Protein AF-G9NAD2-F1 (afdb_monomer_lite)

Foldseek 3Di:
DVVLVVVLPFPDKAADPVRPDIDTHHFFQVSVVVSQVVQQQDADPVRDGDHDDDPDDCVVPVDGGPVSNVVVVVVVVVVVVVVVVVVPPPPPDDPDDDDDDDDDDD

pLDDT: mean 71.27, std 12.85, range [36.06, 86.75]

Organism: Hypocrea virens (strain Gv29-8 / FGSC 10586) (NCBI:txid413071)

Secondary structure (DSSP, 8-state):
-HHHHHHT--SEEEE-TTSS-EEEE-SBHHHHHHHHHHHTTPBPTTS-B--------TTT---SBHHHHHHHHHHHHHHHHHHHHHHTS----S------------

Radius of gyration: 29.61 Å; chains: 1; bounding box: 70×34×88 Å

Structure (mmCIF, N/CA/C/O backbone):
data_AF-G9NAD2-F1
#
_entry.id   AF-G9NAD2-F1
#
loop_
_atom_site.group_PDB
_atom_site.id
_atom_site.type_symbol
_atom_site.label_atom_id
_atom_site.label_alt_id
_atom_site.label_comp_id
_atom_site.label_asym_id
_atom_site.label_entity_id
_atom_site.label_seq_id
_atom_site.pdbx_PDB_ins_code
_atom_site.Cartn_x
_atom_site.Cartn_y
_atom_site.Cartn_z
_atom_site.occupancy
_atom_site.B_iso_or_equiv
_atom_site.auth_seq_id
_atom_site.auth_comp_id
_atom_site.auth_asym_id
_atom_site.auth_atom_id
_atom_site.pdbx_PDB_model_num
ATOM 1 N N . MET A 1 1 ? -11.744 -6.048 12.598 1.00 55.09 1 MET A N 1
ATOM 2 C CA . MET A 1 1 ? -10.401 -6.270 12.013 1.00 55.09 1 MET A CA 1
ATOM 3 C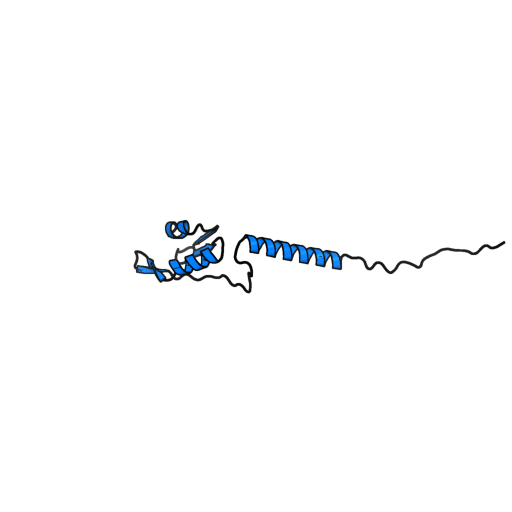 C . MET A 1 1 ? -10.519 -6.788 10.581 1.00 55.09 1 MET A C 1
ATOM 5 O O . MET A 1 1 ? -10.514 -5.943 9.707 1.00 55.09 1 MET A O 1
ATOM 9 N N . PHE A 1 2 ? -10.729 -8.088 10.308 1.00 56.91 2 PHE A N 1
ATOM 10 C CA . PHE A 1 2 ? -10.829 -8.598 8.919 1.00 56.91 2 PHE A CA 1
ATOM 11 C C . PHE A 1 2 ? -11.837 -7.857 8.024 1.00 56.91 2 PHE A C 1
ATOM 13 O O . PHE A 1 2 ? -11.498 -7.542 6.891 1.00 56.91 2 PHE A O 1
ATOM 20 N N . SER A 1 3 ? -13.015 -7.511 8.553 1.00 63.12 3 SER A N 1
ATOM 21 C CA . SER A 1 3 ? -14.047 -6.751 7.833 1.00 63.12 3 SER A CA 1
ATOM 22 C C . SER A 1 3 ? -13.572 -5.401 7.286 1.00 63.12 3 SER A C 1
ATOM 24 O O . SER A 1 3 ? -13.980 -5.034 6.194 1.00 63.12 3 SER A O 1
ATOM 26 N N . LEU A 1 4 ? -12.693 -4.698 8.012 1.00 67.62 4 LEU A N 1
ATOM 27 C CA . LEU A 1 4 ? -12.152 -3.403 7.590 1.00 67.62 4 LEU A CA 1
ATOM 28 C C . LEU A 1 4 ? -11.264 -3.563 6.355 1.00 67.62 4 LEU A C 1
ATOM 30 O O . LEU A 1 4 ? -11.394 -2.834 5.383 1.00 67.6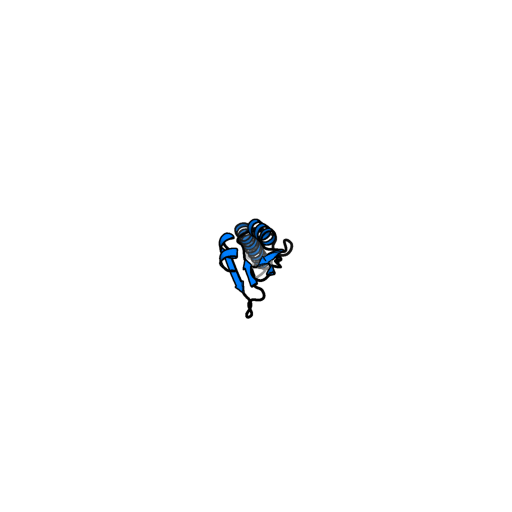2 4 LEU A O 1
ATOM 34 N N . PHE A 1 5 ? -10.385 -4.566 6.368 1.00 67.94 5 PHE A N 1
ATOM 35 C CA . PHE A 1 5 ? -9.514 -4.841 5.229 1.00 67.94 5 PHE A CA 1
ATOM 36 C C . PHE A 1 5 ? -10.306 -5.354 4.020 1.00 67.94 5 PHE A C 1
ATOM 38 O O . PHE A 1 5 ? -9.957 -5.027 2.893 1.00 67.94 5 PHE A O 1
ATOM 45 N N . SER A 1 6 ? -11.379 -6.131 4.224 1.00 68.75 6 SER A N 1
ATOM 46 C CA . SER A 1 6 ? -12.172 -6.721 3.132 1.00 68.75 6 SER A CA 1
ATOM 47 C C . SER A 1 6 ? -12.734 -5.694 2.144 1.00 68.75 6 SER A C 1
ATOM 49 O O . SER A 1 6 ? -12.833 -5.999 0.956 1.00 68.75 6 SER A O 1
ATOM 51 N N . GLU A 1 7 ? -13.060 -4.487 2.608 1.00 72.88 7 GLU A N 1
ATOM 52 C CA . GLU A 1 7 ? -13.597 -3.402 1.778 1.00 72.88 7 GLU A CA 1
ATOM 53 C C . GLU A 1 7 ? -12.564 -2.883 0.754 1.00 72.88 7 GLU A C 1
ATOM 55 O O . GLU A 1 7 ? -12.920 -2.525 -0.367 1.00 72.88 7 GLU A O 1
ATOM 60 N N . HIS A 1 8 ? -11.269 -2.978 1.081 1.00 70.81 8 HIS A N 1
ATOM 61 C CA . HIS A 1 8 ? -10.146 -2.543 0.240 1.00 70.81 8 HIS A CA 1
ATOM 62 C C . HIS A 1 8 ? -9.534 -3.655 -0.636 1.00 70.81 8 HIS A C 1
ATOM 64 O O . HIS A 1 8 ? -8.508 -3.431 -1.274 1.00 70.81 8 HIS A O 1
ATOM 70 N N . ARG A 1 9 ? -10.143 -4.853 -0.681 1.00 75.19 9 ARG A N 1
ATOM 71 C CA . ARG A 1 9 ? -9.718 -6.004 -1.516 1.00 75.19 9 ARG A CA 1
ATOM 72 C C . ARG A 1 9 ? -8.194 -6.285 -1.500 1.00 75.19 9 ARG A C 1
ATOM 74 O O . ARG A 1 9 ? -7.553 -6.248 -2.551 1.00 75.19 9 ARG A O 1
ATOM 81 N N . PRO A 1 10 ? -7.600 -6.584 -0.333 1.00 80.94 10 PRO A N 1
ATOM 82 C CA . PRO A 1 10 ? -6.165 -6.794 -0.207 1.00 80.94 10 PRO A CA 1
ATOM 83 C C . PRO A 1 10 ? -5.684 -8.042 -0.941 1.00 80.94 10 PRO A C 1
ATOM 85 O O . PRO A 1 10 ? -6.283 -9.113 -0.845 1.00 80.94 10 PRO A O 1
ATOM 88 N N . THR A 1 11 ? -4.543 -7.898 -1.610 1.00 82.94 11 THR A N 1
ATOM 89 C CA . THR A 1 11 ? -3.800 -8.977 -2.269 1.00 82.94 11 THR A CA 1
ATOM 90 C C . THR A 1 11 ? -3.222 -9.952 -1.242 1.00 82.94 11 THR A C 1
ATOM 92 O O . THR A 1 11 ? -3.209 -11.160 -1.467 1.00 82.94 11 THR A O 1
ATOM 95 N N . ALA A 1 12 ? -2.767 -9.439 -0.094 1.00 81.44 12 ALA A N 1
ATOM 96 C CA . ALA A 1 12 ? -2.313 -10.243 1.037 1.00 81.44 12 ALA A CA 1
ATOM 97 C C . ALA A 1 12 ? -2.549 -9.514 2.369 1.00 81.44 12 ALA A C 1
ATOM 99 O O . ALA A 1 12 ? -2.554 -8.285 2.429 1.00 81.44 12 ALA A O 1
ATOM 100 N N . VAL A 1 13 ? -2.714 -10.281 3.448 1.00 82.88 13 VAL A N 1
ATOM 101 C CA . VAL A 1 13 ? -2.802 -9.775 4.826 1.00 82.88 13 VAL A CA 1
ATOM 102 C C . VAL A 1 13 ? -1.967 -10.681 5.724 1.00 82.88 13 VAL A C 1
ATOM 104 O O . VAL A 1 13 ? -2.114 -11.902 5.673 1.00 82.88 13 VAL A O 1
ATOM 107 N N . GLY A 1 14 ? -1.128 -10.097 6.576 1.00 81.69 14 GLY A N 1
ATOM 108 C CA . GLY A 1 14 ? -0.424 -10.805 7.643 1.00 81.69 14 GLY A CA 1
ATOM 109 C C . GLY A 1 14 ? -0.601 -10.097 8.983 1.00 81.69 14 GLY A C 1
ATOM 110 O O . GLY A 1 14 ? -0.824 -8.892 9.042 1.00 81.69 14 GLY A O 1
ATOM 111 N N . ILE A 1 15 ? -0.537 -10.851 10.077 1.00 82.19 15 ILE A N 1
ATOM 112 C CA . ILE A 1 15 ? -0.734 -10.345 11.442 1.00 82.19 15 ILE A CA 1
ATOM 113 C C . ILE A 1 15 ? 0.372 -10.937 12.313 1.00 82.19 15 ILE A C 1
ATOM 115 O O . ILE A 1 15 ? 0.662 -12.129 12.200 1.00 82.19 15 ILE A O 1
ATOM 119 N N . SER A 1 16 ? 0.994 -10.136 13.179 1.00 81.81 16 SER A N 1
ATOM 120 C CA . SER A 1 16 ? 2.046 -10.641 14.063 1.00 81.81 16 SER A CA 1
ATOM 121 C C . SER A 1 16 ? 1.485 -11.515 15.189 1.00 81.81 16 SER A C 1
ATOM 123 O O . SER A 1 16 ? 0.365 -11.316 15.678 1.00 81.81 16 SER A O 1
ATOM 125 N N . ASN A 1 17 ? 2.276 -12.495 15.635 1.00 59.59 17 ASN A N 1
ATOM 126 C CA . ASN A 1 17 ? 1.926 -13.326 16.785 1.00 59.59 17 ASN A CA 1
ATOM 127 C C . ASN A 1 17 ? 1.877 -12.455 18.050 1.00 59.59 17 ASN A C 1
ATOM 129 O O . ASN A 1 17 ? 2.905 -12.051 18.586 1.00 59.59 17 ASN A O 1
ATOM 133 N N . GLY A 1 18 ? 0.657 -12.146 18.495 1.00 67.06 18 GLY A N 1
ATOM 134 C CA . GLY A 1 18 ? 0.376 -11.153 19.537 1.00 67.06 18 GLY A CA 1
ATOM 135 C C . GLY A 1 18 ? -0.635 -10.075 19.127 1.00 67.06 18 GLY A C 1
ATOM 136 O O . GLY A 1 18 ? -1.068 -9.318 19.989 1.00 67.06 18 GLY A O 1
ATOM 137 N N . LYS A 1 19 ? -1.047 -10.020 17.848 1.00 66.88 19 LYS A N 1
ATOM 138 C CA . LYS A 1 19 ? -2.107 -9.145 17.295 1.00 66.88 19 LYS A CA 1
ATOM 139 C C . LYS A 1 19 ? -1.899 -7.627 17.458 1.00 66.88 19 LYS A C 1
ATOM 141 O O . LYS A 1 19 ? -2.832 -6.874 17.208 1.00 66.88 19 LYS A O 1
ATOM 146 N N . ARG A 1 20 ? -0.706 -7.163 17.852 1.00 72.06 20 ARG A N 1
ATOM 147 C CA . ARG A 1 20 ? -0.427 -5.725 18.055 1.00 72.06 20 ARG A CA 1
ATOM 148 C C . ARG A 1 20 ? -0.183 -4.946 16.764 1.00 72.06 20 ARG A C 1
ATOM 150 O O . ARG A 1 20 ? -0.325 -3.735 16.769 1.00 72.06 20 ARG A O 1
ATOM 157 N N . TYR A 1 21 ? 0.220 -5.628 15.697 1.00 78.81 21 TYR A N 1
ATOM 158 C CA . TYR A 1 21 ? 0.460 -5.034 14.384 1.00 78.81 21 TYR A CA 1
ATOM 159 C C . TYR A 1 21 ? 0.272 -6.090 13.290 1.00 78.81 21 TYR A C 1
ATOM 161 O O . TYR A 1 21 ? 0.221 -7.297 13.559 1.00 78.81 21 TYR A O 1
ATOM 169 N N . GLY A 1 22 ? 0.161 -5.632 12.051 1.00 82.81 22 GLY A N 1
ATOM 170 C CA . GLY A 1 22 ? 0.031 -6.470 10.870 1.00 82.81 22 GLY A CA 1
ATOM 171 C C . GLY A 1 22 ? 0.351 -5.677 9.612 1.00 82.81 22 GLY A C 1
ATOM 172 O O . GLY A 1 22 ? 0.545 -4.467 9.666 1.00 82.81 22 GLY A O 1
ATOM 173 N N . TRP A 1 23 ? 0.387 -6.380 8.491 1.00 84.94 23 TRP A N 1
ATOM 174 C CA . TRP A 1 23 ? 0.729 -5.855 7.175 1.00 84.94 23 TRP A CA 1
ATOM 175 C C . TRP A 1 23 ? -0.411 -6.157 6.209 1.00 84.94 23 TRP A C 1
ATOM 177 O O . TRP A 1 23 ? -1.024 -7.228 6.270 1.00 84.94 23 TRP A O 1
ATOM 187 N N . VAL A 1 24 ? -0.673 -5.225 5.300 1.00 85.19 24 VAL A N 1
ATOM 188 C CA . VAL A 1 24 ? -1.652 -5.382 4.226 1.00 85.19 24 VAL A CA 1
ATOM 189 C C . VAL A 1 24 ? -0.999 -4.997 2.905 1.00 85.19 24 VAL A C 1
ATOM 191 O O . VAL A 1 24 ? -0.441 -3.912 2.771 1.00 85.19 24 VAL A O 1
ATOM 194 N N . CYS A 1 25 ? -1.052 -5.899 1.930 1.00 83.44 25 CYS A N 1
ATOM 195 C CA . CYS A 1 25 ? -0.617 -5.634 0.565 1.00 83.44 25 CYS A CA 1
ATOM 196 C C . CYS A 1 25 ? -1.854 -5.307 -0.270 1.00 83.44 25 CYS A C 1
ATOM 198 O O . CYS A 1 25 ? -2.809 -6.087 -0.297 1.00 83.44 25 CYS A O 1
ATOM 200 N N . LEU A 1 26 ? -1.835 -4.160 -0.941 1.00 84.56 26 LEU A N 1
ATOM 201 C CA . LEU A 1 26 ? -2.945 -3.633 -1.735 1.00 84.56 26 LEU A CA 1
ATOM 202 C C . LEU A 1 26 ? -2.556 -3.625 -3.225 1.00 84.56 26 LEU A C 1
ATOM 204 O O . LEU A 1 26 ? -1.366 -3.601 -3.534 1.00 84.56 26 LEU A O 1
ATOM 208 N N . PRO A 1 27 ? -3.525 -3.708 -4.156 1.00 80.69 27 PRO A N 1
ATOM 209 C CA . PRO A 1 27 ? -3.241 -4.008 -5.564 1.00 80.69 27 PRO A CA 1
ATOM 210 C C . PRO A 1 27 ? -2.574 -2.869 -6.352 1.00 80.69 27 PRO A C 1
ATOM 212 O O . PRO A 1 27 ? -2.007 -3.125 -7.412 1.00 80.69 27 PRO A O 1
ATOM 215 N N . ASN A 1 28 ? -2.662 -1.627 -5.871 1.00 81.62 28 ASN A N 1
ATOM 216 C CA . ASN A 1 28 ? -2.047 -0.447 -6.479 1.00 81.62 28 ASN A CA 1
ATOM 217 C C . ASN A 1 28 ? -1.851 0.677 -5.444 1.00 81.62 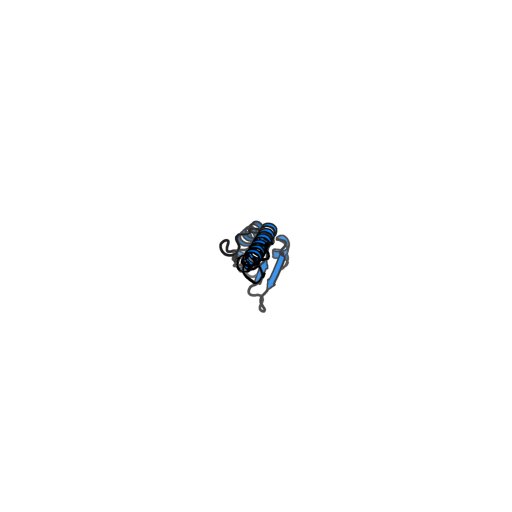28 ASN A C 1
ATOM 219 O O . ASN A 1 28 ? -2.424 0.643 -4.348 1.00 81.62 28 ASN A O 1
ATOM 223 N N . LEU A 1 29 ? -1.056 1.682 -5.818 1.00 81.12 29 LEU A N 1
ATOM 224 C CA . LEU A 1 29 ? -0.716 2.833 -4.982 1.00 81.12 29 LEU A CA 1
ATOM 225 C C . LEU A 1 29 ? -1.947 3.654 -4.564 1.00 81.12 29 LEU A C 1
ATOM 227 O O . LEU A 1 29 ? -2.047 4.038 -3.405 1.00 81.12 29 LEU A O 1
ATOM 231 N N . GLU A 1 30 ? -2.921 3.866 -5.453 1.00 82.94 30 GLU A N 1
ATOM 232 C CA . GLU A 1 30 ? -4.152 4.603 -5.120 1.00 82.94 30 GLU A CA 1
ATOM 233 C C . GLU A 1 30 ? -4.944 3.917 -3.993 1.00 82.94 30 GLU A C 1
ATOM 235 O O . GLU A 1 30 ? -5.413 4.569 -3.058 1.00 82.94 30 GLU A O 1
ATOM 240 N N . THR A 1 31 ? -5.069 2.587 -4.037 1.00 83.25 31 THR A N 1
ATOM 241 C CA . THR A 1 31 ? -5.743 1.824 -2.977 1.00 83.25 31 THR A CA 1
ATOM 242 C C . THR A 1 31 ? -4.943 1.879 -1.675 1.00 83.25 31 THR A C 1
ATOM 244 O O . THR A 1 31 ? -5.544 1.978 -0.606 1.00 83.25 31 THR A O 1
ATOM 247 N N . LEU A 1 32 ? -3.606 1.867 -1.750 1.00 84.44 32 LEU A N 1
ATOM 248 C CA . LEU A 1 32 ? -2.718 2.024 -0.593 1.00 84.44 32 LEU A CA 1
ATOM 249 C C . LEU A 1 32 ? -2.867 3.402 0.067 1.00 84.44 32 LEU A C 1
ATOM 251 O O . LEU A 1 32 ? -3.110 3.474 1.269 1.00 84.44 32 LEU A O 1
ATOM 255 N N . GLU A 1 33 ? -2.787 4.487 -0.702 1.00 84.50 33 GLU A N 1
ATOM 256 C CA . GLU A 1 33 ? -2.947 5.857 -0.201 1.00 84.50 33 GLU A CA 1
ATOM 257 C C . GLU A 1 33 ? -4.338 6.081 0.406 1.00 84.50 33 GLU A C 1
ATOM 259 O O . GLU A 1 33 ? -4.462 6.645 1.496 1.00 84.50 33 GLU A O 1
ATOM 264 N N . ASN A 1 34 ? -5.393 5.593 -0.254 1.00 85.69 34 ASN A N 1
ATOM 265 C CA . ASN A 1 34 ? -6.758 5.674 0.265 1.00 85.69 34 ASN A CA 1
ATOM 266 C C . ASN A 1 34 ? -6.947 4.835 1.539 1.00 85.69 34 ASN A C 1
ATOM 268 O O . ASN A 1 34 ? -7.620 5.290 2.464 1.00 85.69 34 ASN A O 1
ATOM 272 N N . PHE A 1 35 ? -6.327 3.654 1.634 1.00 85.81 35 PHE A N 1
ATOM 273 C CA . PHE A 1 35 ? -6.341 2.841 2.852 1.00 85.81 35 PHE A CA 1
ATOM 274 C C . PHE A 1 35 ? -5.648 3.555 4.019 1.00 85.81 35 PHE A C 1
ATOM 276 O O . PHE A 1 35 ? -6.241 3.694 5.089 1.00 85.81 35 PHE A O 1
ATOM 283 N N . VAL A 1 36 ? -4.430 4.071 3.808 1.00 86.75 36 VAL A N 1
ATOM 284 C CA . VAL A 1 36 ? -3.695 4.831 4.833 1.00 86.75 36 VAL A CA 1
ATOM 285 C C . VAL A 1 36 ? -4.524 6.032 5.287 1.00 86.75 36 VAL A C 1
ATOM 287 O O . VAL A 1 36 ? -4.756 6.184 6.480 1.00 86.75 36 VAL A O 1
ATOM 290 N N . ARG A 1 37 ? -5.063 6.834 4.360 1.00 85.44 37 ARG A N 1
ATOM 291 C CA . ARG A 1 37 ? -5.899 8.003 4.692 1.00 85.44 37 ARG A CA 1
ATOM 292 C C . ARG A 1 37 ? -7.202 7.661 5.417 1.00 85.44 37 ARG A C 1
ATOM 294 O O . ARG A 1 37 ? -7.707 8.512 6.142 1.00 85.44 37 ARG A O 1
ATOM 301 N N . SER A 1 38 ? -7.766 6.472 5.196 1.00 84.50 38 SER A N 1
ATOM 302 C CA . SER A 1 38 ? -9.040 6.065 5.800 1.00 84.50 38 SER A CA 1
ATOM 303 C C . SER A 1 38 ? -8.889 5.364 7.152 1.00 84.50 38 SER A C 1
ATOM 305 O O . SER A 1 38 ? -9.844 5.361 7.926 1.00 84.50 38 SER A O 1
ATOM 307 N N . VAL A 1 39 ? -7.742 4.730 7.418 1.00 82.75 39 VAL A N 1
ATOM 308 C CA . VAL A 1 39 ? -7.529 3.898 8.618 1.00 82.75 39 VAL A CA 1
ATOM 309 C C . VAL A 1 39 ? -6.501 4.500 9.581 1.00 82.75 39 VAL A C 1
ATOM 311 O O . VAL A 1 39 ? -6.591 4.258 10.783 1.00 82.75 39 VAL A O 1
ATOM 314 N N . HIS A 1 40 ? -5.561 5.325 9.108 1.00 85.44 40 HIS A N 1
ATOM 315 C CA . HIS A 1 40 ? -4.662 6.066 9.993 1.00 85.44 40 HIS A CA 1
ATOM 316 C C . HIS A 1 40 ? -5.458 7.040 10.874 1.00 85.44 40 HIS A C 1
ATOM 318 O O . HIS A 1 40 ? -6.234 7.855 10.378 1.00 85.44 40 HIS A O 1
ATOM 324 N N . GLY A 1 41 ? -5.248 6.972 12.187 1.00 82.75 41 GLY A N 1
ATOM 325 C CA . GLY A 1 41 ? -5.979 7.775 13.163 1.00 82.75 41 GLY A CA 1
ATOM 326 C C . GLY A 1 41 ? -7.403 7.281 13.442 1.00 82.75 41 GLY A C 1
ATOM 327 O O . GLY A 1 41 ? -8.123 7.939 14.190 1.00 82.75 41 GLY A O 1
ATOM 328 N N . TRP A 1 42 ? -7.832 6.147 12.873 1.00 83.44 42 TRP A N 1
ATOM 329 C CA . TRP A 1 42 ? -9.168 5.611 13.128 1.00 83.44 42 TRP A CA 1
ATOM 330 C C . TRP A 1 42 ? -9.266 5.024 14.539 1.00 83.44 42 TRP A C 1
ATOM 332 O O . TRP A 1 42 ? -8.373 4.303 14.989 1.00 83.44 42 TRP A O 1
ATOM 342 N N . GLU A 1 43 ? -10.355 5.328 15.242 1.00 83.44 43 GLU A N 1
ATOM 343 C CA . GLU A 1 43 ? -10.576 4.898 16.622 1.00 83.44 43 GLU A CA 1
ATOM 344 C C . GLU A 1 43 ? -11.334 3.562 16.653 1.00 83.44 43 GLU A C 1
ATOM 346 O O . GLU A 1 43 ? -12.410 3.401 16.070 1.00 83.44 43 GLU A O 1
ATOM 351 N N . ALA A 1 44 ? -10.754 2.570 17.322 1.00 79.81 44 ALA A N 1
ATOM 352 C CA . ALA A 1 44 ? -11.362 1.271 17.550 1.00 79.81 44 ALA A CA 1
ATOM 353 C C . ALA A 1 44 ? -12.422 1.335 18.663 1.00 79.81 44 ALA A C 1
ATOM 355 O O . ALA A 1 44 ? -12.390 2.194 19.539 1.00 79.81 44 ALA A O 1
ATOM 356 N N . GLN A 1 45 ? -13.329 0.352 18.691 1.00 77.19 45 GLN A N 1
ATOM 357 C CA . GLN A 1 45 ? -14.372 0.248 19.727 1.00 77.19 45 GLN A CA 1
ATOM 358 C C . GLN A 1 45 ? -13.834 0.086 21.162 1.00 77.19 45 GLN A C 1
ATOM 360 O O . GLN A 1 45 ? -14.597 0.248 22.110 1.00 77.19 45 GLN A O 1
ATOM 365 N N . ASP A 1 46 ? -12.552 -0.248 21.332 1.00 80.12 46 ASP A N 1
ATOM 366 C CA . ASP A 1 46 ? -11.870 -0.336 22.628 1.00 80.12 46 ASP A CA 1
ATOM 367 C C . ASP A 1 46 ? -11.116 0.954 23.022 1.00 80.12 46 ASP A C 1
ATOM 369 O O . ASP A 1 46 ? -10.467 0.981 24.067 1.00 80.12 46 ASP A O 1
ATOM 373 N N . GLY A 1 47 ? -11.214 2.022 22.219 1.00 80.56 47 GLY A N 1
ATOM 374 C CA . GLY A 1 47 ? -10.502 3.288 22.424 1.00 80.56 47 GLY A CA 1
ATOM 375 C C . GLY A 1 47 ? -9.058 3.299 21.909 1.00 80.56 47 GLY A C 1
ATOM 376 O O . GLY A 1 47 ? -8.339 4.270 22.132 1.00 80.56 47 GLY A O 1
ATOM 377 N N . SER A 1 48 ? -8.602 2.240 21.230 1.00 81.25 48 SER A N 1
ATOM 378 C CA . SER A 1 48 ? -7.285 2.224 20.578 1.00 81.25 48 SER A CA 1
ATOM 379 C C . SER A 1 48 ? -7.308 3.021 19.272 1.00 81.25 48 SER A C 1
ATOM 381 O O . SER A 1 48 ? -8.212 2.849 18.457 1.00 81.25 48 SER A O 1
ATOM 383 N N . VAL A 1 49 ? -6.276 3.824 19.012 1.00 84.19 49 VAL A N 1
ATOM 384 C CA . VAL A 1 49 ? -6.095 4.512 17.722 1.00 84.19 49 VAL A CA 1
ATOM 385 C C . VAL A 1 49 ? -5.237 3.647 16.798 1.00 84.19 49 VAL A C 1
ATOM 387 O O . VAL A 1 49 ? -4.194 3.141 17.212 1.00 84.19 49 VAL A O 1
ATOM 390 N N . TRP A 1 50 ? -5.662 3.475 15.545 1.00 83.31 50 TRP A N 1
ATOM 391 C CA . TRP A 1 50 ? -4.893 2.753 14.531 1.00 83.31 50 TRP A CA 1
ATOM 392 C C . TRP A 1 50 ? -3.808 3.647 13.926 1.00 83.31 50 TRP A C 1
ATOM 394 O O . TRP A 1 50 ? -4.099 4.616 13.227 1.00 83.31 50 TRP A O 1
ATOM 404 N N . GLU A 1 51 ? -2.545 3.290 14.143 1.00 83.69 51 GLU A N 1
ATOM 405 C CA . GLU A 1 51 ? -1.416 3.869 13.416 1.00 83.69 51 GLU A CA 1
ATOM 406 C C . GLU A 1 51 ? -1.144 3.025 12.163 1.00 83.69 51 GLU A C 1
ATOM 408 O O . GLU A 1 51 ? -0.878 1.825 12.248 1.00 83.69 51 GLU A O 1
ATOM 413 N N . VAL A 1 52 ? -1.256 3.645 10.987 1.00 85.19 52 VAL A N 1
ATOM 414 C CA . VAL A 1 52 ? -1.028 2.997 9.685 1.00 85.19 52 VAL A CA 1
ATOM 415 C C . VAL A 1 52 ? -0.003 3.801 8.898 1.00 85.19 52 VAL A C 1
ATOM 417 O O . VAL A 1 52 ? -0.131 5.018 8.787 1.00 85.19 52 VAL A O 1
ATOM 420 N N . VAL A 1 53 ? 0.995 3.124 8.333 1.00 83.19 53 VAL A N 1
ATOM 421 C CA . VAL A 1 53 ? 2.073 3.733 7.545 1.00 83.19 53 VAL A CA 1
ATOM 422 C C . VAL A 1 53 ? 2.242 2.949 6.243 1.00 83.19 53 VAL A C 1
ATOM 424 O O . VAL A 1 53 ? 2.095 1.728 6.231 1.00 83.19 53 VAL A O 1
ATOM 427 N N . SER A 1 54 ? 2.530 3.640 5.141 1.00 82.06 54 SER A N 1
ATOM 428 C CA . SER A 1 54 ? 2.908 3.022 3.867 1.00 82.06 54 SER A C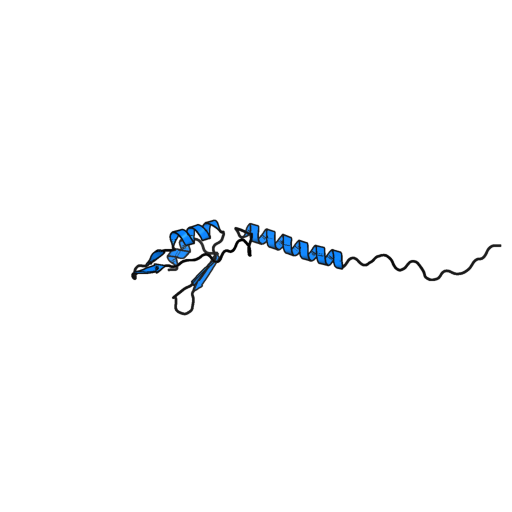A 1
ATOM 429 C C . SER A 1 54 ? 4.421 2.820 3.791 1.00 82.06 54 SER A C 1
ATOM 431 O O . SER A 1 54 ? 5.166 3.793 3.860 1.00 82.06 54 SER A O 1
ATOM 433 N N . GLU A 1 55 ? 4.868 1.588 3.548 1.00 77.19 55 GLU A N 1
ATOM 434 C CA . GLU A 1 55 ? 6.276 1.264 3.239 1.00 77.19 55 GLU A CA 1
ATOM 435 C C . GLU A 1 55 ? 6.611 1.394 1.734 1.00 77.19 55 GLU A C 1
ATOM 437 O O . GLU A 1 55 ? 7.654 0.932 1.282 1.00 77.19 55 GLU A O 1
ATOM 442 N N . TYR A 1 56 ? 5.728 2.001 0.931 1.00 74.38 56 TYR A N 1
ATOM 443 C CA . TYR A 1 56 ? 5.978 2.230 -0.495 1.00 74.38 56 TYR A CA 1
ATOM 444 C C . TYR A 1 56 ? 7.043 3.317 -0.693 1.00 74.38 56 TYR A C 1
ATOM 446 O O . TYR A 1 56 ? 6.800 4.487 -0.392 1.00 74.38 56 TYR A O 1
ATOM 454 N N . ASP A 1 57 ? 8.196 2.925 -1.236 1.00 73.94 57 ASP A N 1
ATOM 455 C CA . ASP A 1 57 ? 9.269 3.831 -1.645 1.00 73.94 57 ASP A CA 1
ATOM 456 C C . ASP A 1 57 ? 9.401 3.840 -3.185 1.00 73.94 57 ASP A C 1
ATOM 458 O O . ASP A 1 57 ? 9.861 2.846 -3.761 1.00 73.94 57 ASP A O 1
ATOM 462 N N . PRO A 1 58 ? 9.050 4.950 -3.869 1.00 69.25 58 PRO A N 1
ATOM 463 C CA . PRO A 1 58 ? 9.148 5.056 -5.324 1.00 69.25 58 PRO A CA 1
ATOM 464 C C . PRO A 1 58 ? 10.591 5.047 -5.861 1.00 69.25 58 PRO A C 1
ATOM 466 O O . PRO A 1 58 ? 10.780 4.885 -7.065 1.00 69.25 58 PRO A O 1
ATOM 469 N N . PHE A 1 59 ? 11.614 5.222 -5.013 1.00 70.62 59 PHE A N 1
ATOM 470 C CA . PHE A 1 59 ? 13.020 5.078 -5.412 1.00 70.62 59 PHE A CA 1
ATOM 471 C C . PHE A 1 59 ? 13.487 3.617 -5.432 1.00 70.62 59 PHE A C 1
ATOM 473 O O . PHE A 1 59 ? 14.467 3.305 -6.107 1.00 70.62 59 PHE A O 1
ATOM 480 N N . VAL A 1 60 ? 12.801 2.730 -4.704 1.00 67.62 60 VAL A N 1
ATOM 481 C CA . VAL A 1 60 ? 13.087 1.285 -4.658 1.00 67.62 60 VAL A CA 1
ATOM 482 C C . VAL A 1 60 ? 12.162 0.518 -5.602 1.00 67.62 60 VAL A C 1
ATOM 484 O O . VAL A 1 60 ? 12.593 -0.436 -6.245 1.00 67.62 60 VAL A O 1
ATOM 487 N N . VAL A 1 61 ? 10.900 0.943 -5.712 1.00 66.31 61 VAL A N 1
ATOM 488 C CA . VAL A 1 61 ? 9.904 0.371 -6.622 1.00 66.31 61 VAL A CA 1
ATOM 489 C C . VAL A 1 61 ? 9.263 1.509 -7.426 1.00 66.31 61 VAL A C 1
ATOM 491 O O . VAL A 1 61 ? 8.325 2.136 -6.941 1.00 66.31 61 VAL A O 1
ATOM 494 N N . PRO A 1 62 ? 9.730 1.794 -8.658 1.00 66.50 62 PRO A N 1
ATOM 495 C CA . PRO A 1 62 ? 9.191 2.888 -9.475 1.00 66.50 62 PRO A CA 1
ATOM 496 C C . PRO A 1 62 ? 7.780 2.614 -10.028 1.00 66.50 62 PRO A C 1
ATOM 498 O O . PRO A 1 62 ? 7.157 3.513 -10.591 1.00 66.50 62 PRO A O 1
ATOM 501 N N . ALA A 1 63 ? 7.280 1.386 -9.871 1.00 68.75 63 ALA A N 1
ATOM 502 C CA . ALA A 1 63 ? 5.998 0.918 -10.379 1.00 68.75 63 ALA A CA 1
ATOM 503 C C . ALA A 1 63 ? 4.848 1.113 -9.375 1.00 68.75 63 ALA A C 1
ATOM 505 O O . ALA A 1 63 ? 4.926 0.711 -8.213 1.00 68.75 63 ALA A O 1
ATOM 506 N N . ARG A 1 64 ? 3.746 1.684 -9.85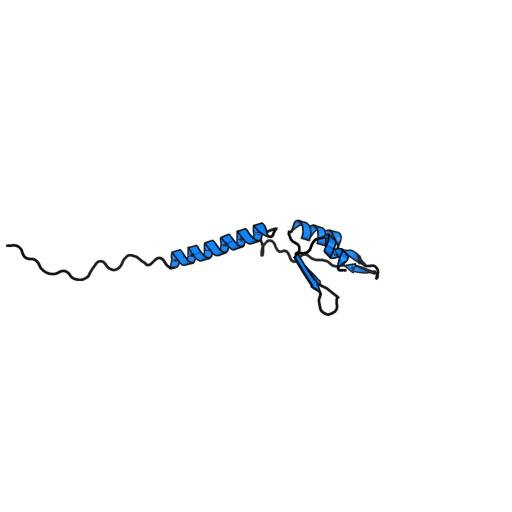9 1.00 69.81 64 ARG A N 1
ATOM 507 C CA . ARG A 1 64 ? 2.593 2.158 -9.077 1.00 69.81 64 ARG A CA 1
ATOM 508 C C . ARG A 1 64 ? 1.477 1.118 -8.970 1.00 69.81 64 ARG A C 1
ATOM 510 O O . ARG A 1 64 ? 0.602 1.238 -8.108 1.00 69.81 64 ARG A O 1
ATOM 517 N N . ASP A 1 65 ? 1.499 0.105 -9.829 1.00 69.56 65 ASP A N 1
ATOM 518 C CA . ASP A 1 65 ? 0.593 -1.041 -9.812 1.00 69.56 65 ASP A CA 1
ATOM 519 C C . ASP A 1 65 ? 1.287 -2.339 -10.270 1.00 69.56 65 ASP A C 1
ATOM 521 O O . ASP A 1 65 ? 2.481 -2.373 -10.576 1.00 69.56 65 ASP A O 1
ATOM 525 N N . TRP A 1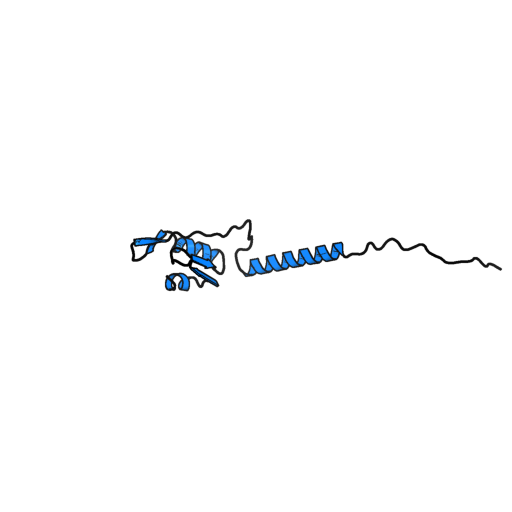 66 ? 0.531 -3.439 -10.268 1.00 67.56 66 TRP A N 1
ATOM 526 C CA . TRP A 1 66 ? 1.029 -4.766 -10.635 1.00 67.56 66 TRP A CA 1
ATOM 527 C C . TRP A 1 66 ? 1.400 -4.920 -12.123 1.00 67.56 66 TRP A C 1
ATOM 529 O O . TRP A 1 66 ? 2.209 -5.782 -12.468 1.00 67.56 66 TRP A O 1
ATOM 539 N N . GLU A 1 67 ? 0.821 -4.114 -13.013 1.00 71.69 67 GLU A N 1
ATOM 540 C CA . GLU A 1 67 ? 1.098 -4.166 -14.449 1.00 71.69 67 GLU A CA 1
ATOM 541 C C . GLU A 1 67 ? 2.386 -3.401 -14.778 1.00 71.69 67 GLU A C 1
ATOM 543 O O . GLU A 1 67 ? 3.257 -3.955 -15.450 1.00 71.69 67 GLU A O 1
ATOM 548 N N . GLU A 1 68 ? 2.579 -2.211 -14.196 1.00 73.81 68 GLU A N 1
ATOM 549 C CA . GLU A 1 68 ? 3.863 -1.494 -14.219 1.00 73.81 68 GLU A CA 1
ATOM 550 C C . GLU A 1 68 ? 4.992 -2.331 -13.580 1.00 73.81 68 GLU A C 1
ATOM 552 O O . GLU A 1 68 ? 6.099 -2.383 -14.115 1.00 73.81 68 GLU A O 1
ATOM 557 N N . LEU A 1 69 ? 4.713 -3.048 -12.479 1.00 71.94 69 LEU A N 1
ATOM 558 C CA . LEU A 1 69 ? 5.678 -3.946 -11.823 1.00 71.94 69 LEU A CA 1
ATOM 559 C C . LEU A 1 69 ? 6.130 -5.084 -12.745 1.00 71.94 69 LEU A C 1
ATOM 561 O O . LEU A 1 69 ? 7.320 -5.398 -12.799 1.00 71.94 69 LEU A O 1
ATOM 565 N N . ARG A 1 70 ? 5.186 -5.711 -13.460 1.00 73.81 70 ARG A N 1
ATOM 566 C CA . ARG A 1 70 ? 5.495 -6.794 -14.402 1.00 73.81 70 ARG A CA 1
ATOM 567 C C . ARG A 1 70 ? 6.310 -6.273 -15.585 1.00 73.81 70 ARG A C 1
ATOM 569 O O . ARG A 1 70 ? 7.292 -6.911 -15.948 1.00 73.81 70 ARG A O 1
ATOM 576 N N . LEU A 1 71 ? 5.938 -5.120 -16.145 1.00 77.62 71 LEU A N 1
ATOM 577 C CA . LEU A 1 71 ? 6.664 -4.499 -17.256 1.00 77.62 71 LEU A CA 1
ATOM 578 C C . LEU A 1 71 ? 8.111 -4.169 -16.867 1.00 77.62 71 LEU A C 1
ATOM 580 O O . LEU A 1 71 ? 9.026 -4.551 -17.589 1.00 77.62 71 LEU A O 1
ATOM 584 N N . HIS A 1 72 ? 8.336 -3.570 -15.693 1.00 71.94 72 HIS A N 1
ATOM 585 C CA . HIS A 1 72 ? 9.691 -3.310 -15.195 1.00 71.94 72 HIS A CA 1
ATOM 586 C C . HIS A 1 72 ? 10.524 -4.593 -15.029 1.00 71.94 72 HIS A C 1
ATOM 588 O O . HIS A 1 72 ? 11.688 -4.617 -15.422 1.00 71.94 72 HIS A O 1
ATOM 594 N N . GLN A 1 73 ? 9.941 -5.675 -14.499 1.00 74.31 73 GLN A N 1
ATOM 595 C CA . GLN A 1 73 ? 10.642 -6.961 -14.370 1.00 74.31 73 GLN A CA 1
ATOM 596 C C . GLN A 1 73 ? 10.953 -7.599 -15.733 1.00 74.31 73 GLN A C 1
ATOM 598 O O . GLN A 1 73 ? 12.029 -8.165 -15.913 1.00 74.31 73 GLN A O 1
ATOM 603 N N . GLU A 1 74 ? 10.039 -7.505 -16.703 1.00 76.19 74 GLU A N 1
ATOM 604 C CA . GLU A 1 74 ? 10.265 -7.977 -18.074 1.00 76.19 74 GLU A CA 1
ATOM 605 C C . GLU A 1 74 ? 11.384 -7.175 -18.769 1.00 76.19 74 GLU A C 1
ATOM 607 O O . GLU A 1 74 ? 12.238 -7.771 -19.429 1.00 76.19 74 GLU A O 1
ATOM 612 N N . GLU A 1 75 ? 11.445 -5.854 -18.566 1.00 76.56 75 GLU A N 1
ATOM 613 C CA . GLU A 1 75 ? 12.520 -4.990 -19.076 1.00 76.56 75 GLU A CA 1
ATOM 614 C C . GLU A 1 75 ? 13.886 -5.291 -18.434 1.00 76.56 75 GLU A C 1
ATOM 616 O O . GLU A 1 75 ? 14.878 -5.415 -19.159 1.00 76.56 75 GLU A O 1
ATOM 621 N N . GLU A 1 76 ? 13.961 -5.470 -17.109 1.00 75.56 76 GLU A N 1
ATOM 622 C CA . GLU A 1 76 ? 15.213 -5.836 -16.424 1.00 75.56 76 GLU A CA 1
ATOM 623 C C . GLU A 1 76 ? 15.731 -7.213 -16.863 1.00 75.56 76 GLU A C 1
ATOM 625 O O . GLU A 1 76 ? 16.917 -7.359 -17.174 1.00 75.56 76 GLU A O 1
ATOM 630 N N . LEU A 1 77 ? 14.849 -8.217 -16.957 1.00 73.69 77 LEU A N 1
ATOM 631 C CA . LEU A 1 77 ? 15.209 -9.553 -17.442 1.00 73.69 77 LEU A CA 1
ATOM 632 C C . LEU A 1 77 ? 15.716 -9.509 -18.890 1.00 73.69 77 LEU A C 1
ATOM 634 O O . LEU A 1 77 ? 16.717 -10.154 -19.211 1.00 73.69 77 LEU A O 1
ATOM 638 N N . GLN A 1 78 ? 15.065 -8.729 -19.759 1.00 75.62 78 GLN A N 1
ATOM 639 C CA . GLN A 1 78 ? 15.484 -8.562 -21.151 1.00 75.62 78 GLN A CA 1
ATOM 640 C C . GLN A 1 78 ? 16.842 -7.847 -21.256 1.00 75.62 78 GLN A C 1
ATOM 642 O O . GLN A 1 78 ? 17.683 -8.252 -22.064 1.00 75.62 78 GLN A O 1
ATOM 647 N N . ALA A 1 79 ? 17.092 -6.834 -20.420 1.00 74.44 79 ALA A N 1
ATOM 648 C CA . ALA A 1 79 ? 18.375 -6.139 -20.351 1.00 74.44 79 ALA A CA 1
ATOM 649 C C . ALA A 1 79 ? 19.514 -7.063 -19.879 1.00 74.44 79 ALA A C 1
ATOM 651 O O . ALA A 1 79 ? 20.581 -7.082 -20.498 1.00 74.44 79 ALA A O 1
ATOM 652 N N . GLU A 1 80 ? 19.283 -7.879 -18.844 1.00 74.75 80 GLU A N 1
ATOM 653 C CA . GLU A 1 80 ? 20.267 -8.850 -18.345 1.00 74.75 80 GLU A CA 1
ATOM 654 C C . GLU A 1 80 ? 20.592 -9.924 -19.406 1.00 74.75 80 GLU A C 1
ATOM 656 O O . GLU A 1 80 ? 21.751 -10.309 -19.594 1.00 74.75 80 GLU A O 1
ATOM 661 N N . ASP A 1 81 ? 19.583 -10.397 -20.145 1.00 69.75 81 ASP A N 1
ATOM 662 C CA . ASP A 1 81 ? 19.764 -11.372 -21.225 1.00 69.75 81 ASP A CA 1
ATOM 663 C C . ASP A 1 81 ? 20.499 -10.789 -22.440 1.00 69.75 81 ASP A C 1
ATOM 665 O O . ASP A 1 81 ? 21.346 -11.470 -23.035 1.00 69.75 81 ASP A O 1
ATOM 669 N N . ASP A 1 82 ? 20.244 -9.530 -22.800 1.00 72.25 82 ASP A N 1
ATOM 670 C CA . ASP A 1 82 ? 20.985 -8.858 -23.867 1.00 72.25 82 ASP A CA 1
ATOM 671 C C . ASP A 1 82 ? 22.424 -8.510 -23.455 1.00 72.25 82 ASP A C 1
ATOM 673 O O . ASP A 1 82 ? 23.335 -8.683 -24.273 1.00 72.25 82 ASP A O 1
ATOM 677 N N . GLU A 1 83 ? 22.693 -8.173 -22.188 1.00 72.31 83 GLU A N 1
ATOM 678 C CA . GLU A 1 83 ? 24.068 -8.052 -21.687 1.00 72.31 83 GLU A CA 1
ATOM 679 C C . GLU A 1 83 ? 24.807 -9.401 -21.766 1.00 72.31 83 GLU A C 1
ATOM 681 O O . GLU A 1 83 ? 25.891 -9.491 -22.358 1.00 72.31 83 GLU A O 1
ATOM 686 N N . LYS A 1 84 ? 24.188 -10.492 -21.286 1.00 73.00 84 LYS A N 1
ATOM 687 C CA . LYS A 1 84 ? 24.728 -11.860 -21.421 1.00 73.00 84 LYS A CA 1
ATOM 688 C C . LYS A 1 84 ? 24.991 -12.221 -22.886 1.00 73.00 84 LYS A C 1
ATOM 690 O O . LYS A 1 84 ? 25.998 -12.868 -23.185 1.00 73.00 84 LYS A O 1
ATOM 695 N N . ARG A 1 85 ? 24.131 -11.811 -23.828 1.00 69.06 85 ARG A N 1
ATOM 696 C CA . ARG A 1 85 ? 24.344 -12.012 -25.277 1.00 69.06 85 ARG A CA 1
ATOM 697 C C . ARG A 1 85 ? 25.519 -11.196 -25.813 1.00 69.06 85 ARG A C 1
ATOM 699 O O . ARG A 1 85 ? 26.259 -11.719 -26.648 1.00 69.06 85 ARG A O 1
ATOM 706 N N . MET A 1 86 ? 25.732 -9.964 -25.345 1.00 65.75 86 MET A N 1
ATOM 707 C CA . MET A 1 86 ? 26.904 -9.166 -25.725 1.00 65.75 86 MET A CA 1
ATOM 708 C C . MET A 1 86 ? 28.203 -9.783 -25.197 1.00 65.75 86 MET A C 1
ATOM 710 O O . MET A 1 86 ? 29.145 -9.940 -25.975 1.00 65.75 86 MET A O 1
ATOM 714 N N . GLN A 1 87 ? 28.233 -10.228 -23.936 1.00 62.94 87 GLN A N 1
ATOM 715 C CA . GLN A 1 87 ? 29.386 -10.926 -23.352 1.00 62.94 87 GLN A CA 1
ATOM 716 C C . GLN A 1 87 ? 29.678 -12.273 -24.048 1.00 62.94 87 GLN A C 1
ATOM 718 O O . GLN A 1 87 ? 30.835 -12.664 -24.197 1.00 62.94 87 GLN A O 1
ATOM 723 N N . ARG A 1 88 ? 28.641 -12.976 -24.530 1.00 60.09 88 ARG A N 1
ATOM 724 C CA . ARG A 1 88 ? 28.767 -14.251 -25.265 1.00 60.09 88 ARG A CA 1
ATOM 725 C C . ARG A 1 88 ? 29.203 -14.115 -26.725 1.00 60.09 88 ARG A C 1
ATOM 727 O O . ARG A 1 88 ? 29.461 -15.147 -27.343 1.00 60.09 88 ARG A O 1
ATOM 734 N N . ARG A 1 89 ? 29.302 -12.909 -27.305 1.00 59.38 89 ARG A N 1
ATOM 735 C CA . ARG A 1 89 ? 29.828 -12.744 -28.674 1.00 59.38 89 ARG A CA 1
ATOM 736 C C . ARG A 1 89 ? 31.307 -13.152 -28.705 1.00 59.38 89 ARG A C 1
ATOM 738 O O . ARG A 1 89 ? 32.138 -12.431 -28.149 1.00 59.38 89 ARG A O 1
ATOM 745 N N . PRO A 1 90 ? 31.688 -14.255 -29.381 1.00 57.16 90 PRO A N 1
ATOM 746 C CA . PRO A 1 90 ? 33.090 -14.613 -29.498 1.00 57.16 90 PRO A CA 1
ATOM 747 C C . PRO A 1 90 ? 33.808 -13.525 -30.291 1.00 57.16 90 PRO A C 1
ATOM 749 O O . PRO A 1 90 ? 33.279 -12.986 -31.266 1.00 57.16 90 PRO A O 1
ATOM 752 N N . LYS A 1 91 ? 35.045 -13.225 -29.901 1.00 55.25 91 LYS A N 1
ATOM 753 C CA . LYS A 1 91 ? 35.913 -12.288 -30.614 1.00 55.25 91 LYS A CA 1
ATOM 754 C C . LYS A 1 91 ? 36.333 -12.908 -31.954 1.00 55.25 91 LYS A C 1
ATOM 756 O O . LYS A 1 91 ? 37.409 -13.492 -32.060 1.00 55.25 91 LYS A O 1
ATOM 761 N N . THR A 1 92 ? 35.480 -12.806 -32.977 1.00 53.78 92 THR A N 1
ATOM 762 C CA . THR A 1 92 ? 35.706 -13.341 -34.334 1.00 53.78 92 THR A CA 1
ATOM 763 C C . THR A 1 92 ? 36.810 -12.563 -35.056 1.00 53.78 92 THR A C 1
ATOM 765 O O . THR A 1 92 ? 36.544 -11.781 -35.963 1.00 53.78 92 THR A O 1
ATOM 768 N N . ARG A 1 93 ? 38.063 -12.743 -34.616 1.00 50.47 93 ARG A N 1
ATOM 769 C CA . ARG A 1 93 ? 39.307 -12.279 -35.256 1.00 50.47 93 ARG A CA 1
ATOM 770 C C . ARG A 1 93 ? 40.534 -12.849 -34.525 1.00 50.47 93 ARG A C 1
ATOM 772 O O . ARG A 1 93 ? 41.149 -12.148 -33.732 1.00 50.47 93 ARG A O 1
ATOM 779 N N . ALA A 1 94 ? 40.883 -14.111 -34.804 1.00 50.97 94 ALA A N 1
ATOM 780 C CA . ALA A 1 94 ? 42.243 -14.661 -34.631 1.00 50.97 94 ALA A CA 1
ATOM 781 C C . ALA A 1 94 ? 42.385 -16.100 -35.187 1.00 50.97 94 ALA A C 1
ATOM 783 O O . ALA A 1 94 ? 42.804 -17.003 -34.466 1.00 50.97 94 ALA A O 1
ATOM 784 N N . ARG A 1 95 ? 42.029 -16.360 -36.459 1.00 46.44 95 ARG A N 1
ATOM 785 C CA . ARG A 1 95 ? 42.434 -17.626 -37.114 1.00 46.44 95 ARG A CA 1
ATOM 786 C C . ARG A 1 95 ? 42.560 -17.588 -38.642 1.00 46.44 95 ARG A C 1
ATOM 788 O O . ARG A 1 95 ? 42.324 -18.584 -39.315 1.00 46.44 95 ARG A O 1
ATOM 795 N N . THR A 1 96 ? 43.018 -16.458 -39.176 1.00 49.78 96 THR A N 1
ATOM 796 C CA . THR A 1 96 ? 43.672 -16.427 -40.493 1.00 49.78 96 THR A CA 1
ATOM 797 C C . THR A 1 96 ? 45.174 -16.492 -40.246 1.00 49.78 96 THR A C 1
ATOM 799 O O . THR A 1 96 ? 45.733 -15.478 -39.848 1.00 49.78 96 THR A O 1
ATOM 802 N N . MET A 1 97 ? 45.771 -17.682 -40.391 1.00 46.19 97 MET A N 1
ATOM 803 C CA . MET A 1 97 ? 47.208 -18.013 -40.549 1.00 46.19 97 MET A CA 1
ATOM 804 C C . MET A 1 97 ? 47.401 -19.476 -40.113 1.00 46.19 97 MET A C 1
ATOM 806 O O . MET A 1 97 ? 47.180 -19.797 -38.946 1.00 46.19 97 MET A O 1
ATOM 810 N N . GLY A 1 98 ? 47.805 -20.363 -41.029 1.00 47.81 98 GLY A N 1
ATOM 811 C CA . GLY A 1 98 ? 48.094 -21.762 -40.689 1.00 47.81 98 GLY A CA 1
ATOM 812 C C . GLY A 1 98 ? 47.998 -22.754 -41.851 1.00 47.81 98 GLY A C 1
ATOM 813 O O . GLY A 1 98 ? 46.997 -23.450 -41.959 1.00 47.81 98 GLY A O 1
ATOM 814 N N . TYR A 1 99 ? 49.100 -22.877 -42.601 1.00 45.50 99 TYR A N 1
ATOM 815 C CA . TYR A 1 99 ? 49.479 -24.007 -43.476 1.00 45.50 99 TYR A CA 1
ATOM 816 C C . TYR A 1 99 ? 48.806 -24.140 -44.862 1.00 45.50 99 TYR A C 1
ATOM 818 O O . TYR A 1 99 ? 47.599 -24.300 -44.992 1.00 45.50 99 TYR A O 1
ATOM 826 N N . GLY A 1 100 ? 49.650 -24.133 -45.907 1.00 36.06 100 GLY A N 1
ATOM 827 C CA . GLY A 1 100 ? 49.287 -24.311 -47.322 1.00 36.06 100 GLY A CA 1
ATOM 828 C C . GLY A 1 100 ? 50.514 -24.223 -48.250 1.00 36.06 100 GLY A C 1
ATOM 829 O O . GLY A 1 100 ? 50.856 -23.143 -48.719 1.00 36.06 100 GLY A O 1
ATOM 830 N N . LEU A 1 101 ? 51.193 -25.354 -48.468 1.00 43.41 101 LEU A N 1
ATOM 831 C CA . LEU A 1 101 ? 52.404 -25.538 -49.301 1.00 43.41 101 LEU A CA 1
ATOM 832 C C . LEU A 1 101 ? 52.004 -26.121 -50.680 1.00 43.41 101 LEU A C 1
ATOM 834 O O . LEU A 1 101 ? 50.967 -26.775 -50.747 1.00 43.41 101 LEU A O 1
ATOM 838 N N . TYR A 1 102 ? 52.716 -25.996 -51.809 1.00 39.19 102 TYR A N 1
ATOM 839 C CA . TYR A 1 102 ? 54.014 -25.401 -52.213 1.00 39.19 102 TYR A CA 1
ATOM 840 C C . TYR A 1 102 ? 53.852 -24.813 -53.650 1.00 39.19 102 TYR A C 1
ATOM 842 O O . TYR A 1 102 ? 52.868 -25.157 -54.310 1.00 39.19 102 TYR A O 1
ATOM 850 N N . PRO A 1 103 ? 54.773 -23.983 -54.196 1.00 54.72 103 PRO A N 1
ATOM 851 C CA . PRO A 1 103 ? 54.663 -23.508 -55.577 1.00 54.72 103 PRO A CA 1
ATOM 852 C C . PRO A 1 103 ? 55.114 -24.577 -56.586 1.00 54.72 103 PRO A C 1
ATOM 854 O O . PRO A 1 103 ? 56.212 -25.115 -56.471 1.00 54.72 103 PRO A O 1
ATOM 857 N N . TYR A 1 104 ? 54.305 -24.806 -57.620 1.00 41.94 104 TYR A N 1
ATOM 858 C CA . TYR A 1 104 ? 54.723 -25.462 -58.861 1.00 41.94 104 TYR A CA 1
ATOM 859 C C . TYR A 1 104 ? 54.237 -24.622 -60.044 1.00 41.94 104 TYR A C 1
ATOM 861 O O . TYR A 1 104 ? 53.037 -24.515 -60.289 1.00 41.94 104 TYR A O 1
ATOM 869 N N . LEU A 1 105 ? 55.186 -24.024 -60.761 1.00 46.28 105 LEU A N 1
ATOM 870 C CA . LEU A 1 105 ? 55.004 -23.490 -62.108 1.00 46.28 105 LEU A CA 1
ATOM 871 C C . LEU A 1 105 ? 55.922 -24.288 -63.036 1.00 46.28 105 LEU A C 1
ATOM 873 O O . LEU A 1 105 ? 57.028 -24.658 -62.639 1.00 46.28 105 LEU A O 1
ATOM 877 N N . ASN A 1 106 ? 55.412 -24.569 -64.230 1.00 39.47 106 ASN A N 1
ATOM 878 C CA . ASN A 1 106 ? 56.037 -25.332 -65.309 1.00 39.47 106 ASN A CA 1
ATOM 879 C C . ASN A 1 106 ? 56.153 -24.402 -66.522 1.00 39.47 106 ASN A C 1
ATOM 881 O O . ASN A 1 106 ? 55.171 -23.650 -66.727 1.00 39.47 106 ASN A O 1
#

Sequence (106 aa):
MFSLFSEHRPTAVGISNGKRYGWVCLPNLETLENFVRSVHGWEAQDGSVWEVVSEYDPFVVPARDWEELRLHQEEELQAEDDEKRMQRRPKTRARTMGYGLYPYLN